Protein AF-A0A6A3IJV0-F1 (afdb_monomer_lite)

pLDDT: mean 85.16, std 10.64, range [40.94, 94.38]

Radius of gyration: 13.62 Å; chains: 1; bounding box: 30×20×48 Å

Secondary structure (DSSP, 8-state):
-----PPEEEE--B-SS-EEEEEEEESS-EEEEEEE-SS-EEEEEEEESS-EEEEEEE-SS-EEEEEEEE--SSPP--EEEE-SS-EEEE-

Sequence (91 aa):
SSDATGANTNATTISGYATATIHFSSDVTGSNTTPISGNSTATIHFSSDATSSNTTTISGNSTATNRFTSDATGANADSTTISGYSYTIFM

Foldseek 3Di:
DDDPQDEDEEEDEAEAAEEEEEEAEEAYEYEYEYEYYHLYEYEYEYEYQAAYEYEYEYEYLYEYEYEYYYVYPDDHHYYYHYYDNYYYHYD

Structure (mmCIF, N/CA/C/O backbone):
data_AF-A0A6A3IJV0-F1
#
_entry.id   AF-A0A6A3IJV0-F1
#
loop_
_atom_site.group_PDB
_atom_site.id
_atom_site.type_symbol
_atom_site.label_atom_id
_atom_site.label_alt_id
_atom_site.label_comp_id
_atom_site.label_asym_id
_atom_site.label_entity_id
_atom_site.label_seq_id
_atom_site.pdbx_PDB_ins_code
_atom_site.Cartn_x
_atom_site.Cartn_y
_atom_site.Cartn_z
_atom_site.occupancy
_atom_site.B_iso_or_equiv
_atom_site.auth_seq_id
_atom_site.auth_comp_id
_atom_site.auth_asym_id
_atom_site.auth_atom_id
_atom_site.pdbx_PDB_model_num
ATOM 1 N N . SER A 1 1 ? 4.567 0.713 -29.543 1.00 40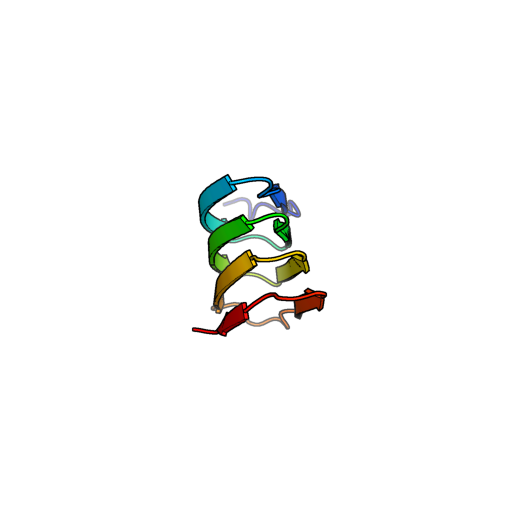.94 1 SER A N 1
ATOM 2 C CA . SER A 1 1 ? 4.344 0.432 -28.119 1.00 40.94 1 SER A CA 1
ATOM 3 C C . SER A 1 1 ? 5.111 1.482 -27.351 1.00 40.94 1 SER A C 1
ATOM 5 O O . SER A 1 1 ? 6.328 1.494 -27.465 1.00 40.94 1 SER A O 1
ATOM 7 N N . SER A 1 2 ? 4.443 2.462 -26.751 1.00 44.84 2 SER A N 1
ATOM 8 C CA . SER A 1 2 ? 5.110 3.416 -25.863 1.00 44.84 2 SER A CA 1
ATOM 9 C C . SER A 1 2 ? 4.988 2.854 -24.457 1.00 44.84 2 SER A C 1
ATOM 11 O O . SER A 1 2 ? 3.879 2.851 -23.922 1.00 44.84 2 SER A O 1
ATOM 13 N N . ASP A 1 3 ? 6.090 2.365 -23.891 1.00 49.47 3 ASP A N 1
ATOM 14 C CA . ASP A 1 3 ? 6.158 2.164 -22.446 1.00 49.47 3 ASP A CA 1
ATOM 15 C C . ASP A 1 3 ? 5.826 3.503 -21.800 1.00 49.47 3 ASP A C 1
ATOM 17 O O . ASP A 1 3 ? 6.459 4.525 -22.085 1.00 49.47 3 ASP A O 1
ATOM 21 N N . ALA A 1 4 ? 4.766 3.523 -20.999 1.00 52.19 4 ALA A N 1
ATOM 22 C CA . ALA A 1 4 ? 4.411 4.698 -20.238 1.00 52.19 4 ALA A CA 1
ATOM 23 C C . ALA A 1 4 ? 5.544 4.954 -19.237 1.00 52.19 4 ALA A C 1
ATOM 25 O O . ALA A 1 4 ? 5.626 4.323 -18.192 1.00 52.19 4 ALA A O 1
ATOM 26 N N . THR A 1 5 ? 6.427 5.906 -19.535 1.00 57.56 5 THR A N 1
ATOM 27 C CA . THR A 1 5 ? 7.498 6.355 -18.628 1.00 57.56 5 THR A CA 1
ATOM 28 C C . THR A 1 5 ? 6.961 7.201 -17.462 1.00 57.56 5 THR A C 1
ATOM 30 O O . THR A 1 5 ? 7.675 8.045 -16.920 1.00 57.56 5 THR A O 1
ATOM 33 N N . GLY A 1 6 ? 5.677 7.06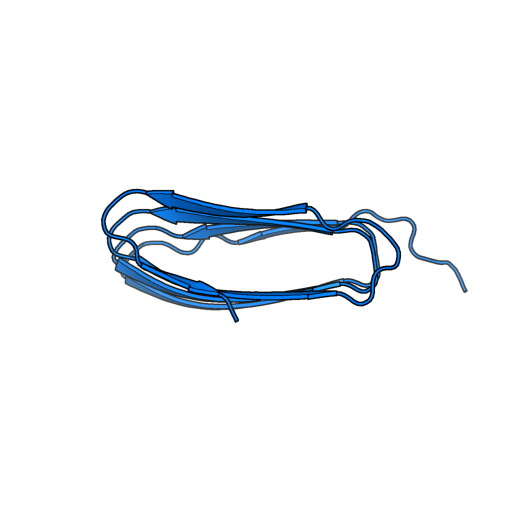5 -17.126 1.00 60.47 6 GLY A N 1
ATOM 34 C CA . GLY A 1 6 ? 5.008 7.863 -16.107 1.00 60.47 6 GLY A CA 1
ATOM 35 C C . GLY A 1 6 ? 5.175 7.227 -14.737 1.00 60.47 6 GLY A C 1
ATOM 36 O O . GLY A 1 6 ? 4.850 6.059 -14.568 1.00 60.47 6 GLY A O 1
ATOM 37 N N . ALA A 1 7 ? 5.655 7.990 -13.757 1.00 69.69 7 ALA A N 1
ATOM 38 C CA . ALA A 1 7 ? 5.606 7.553 -12.370 1.00 69.69 7 ALA A CA 1
ATOM 39 C C . ALA A 1 7 ? 4.167 7.664 -11.843 1.00 69.69 7 ALA A C 1
ATOM 41 O O . ALA A 1 7 ? 3.533 8.706 -12.029 1.00 69.69 7 ALA A O 1
ATOM 42 N N . ASN A 1 8 ? 3.660 6.621 -11.184 1.00 73.94 8 ASN A N 1
ATOM 43 C CA . ASN A 1 8 ? 2.344 6.655 -10.548 1.00 73.94 8 ASN A CA 1
ATOM 44 C C . ASN A 1 8 ? 2.470 6.907 -9.038 1.00 73.94 8 ASN A C 1
ATOM 46 O O . ASN A 1 8 ? 3.234 6.225 -8.359 1.00 73.94 8 ASN A O 1
ATOM 50 N N . THR A 1 9 ? 1.707 7.864 -8.508 1.00 80.62 9 THR A N 1
ATOM 51 C CA . THR A 1 9 ? 1.636 8.128 -7.068 1.00 80.62 9 THR A CA 1
ATOM 52 C C . THR A 1 9 ? 0.187 8.118 -6.612 1.00 80.62 9 THR A C 1
ATOM 54 O O . THR A 1 9 ? -0.587 8.998 -6.993 1.00 80.62 9 THR A O 1
ATOM 57 N N . ASN A 1 10 ? -0.173 7.173 -5.744 1.00 85.00 10 ASN A N 1
ATOM 58 C CA . ASN A 1 10 ? -1.509 7.101 -5.160 1.00 85.00 10 ASN A CA 1
A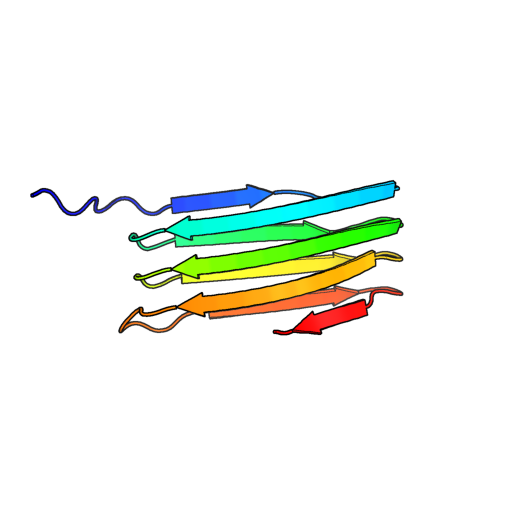TOM 59 C C . ASN A 1 10 ? -1.474 7.313 -3.644 1.00 85.00 10 ASN A C 1
ATOM 61 O O . ASN A 1 10 ? -0.562 6.881 -2.936 1.00 85.00 10 ASN A O 1
ATOM 65 N N . ALA A 1 11 ? -2.522 7.953 -3.132 1.00 88.25 11 ALA A N 1
ATOM 66 C CA . ALA A 1 11 ? -2.764 8.095 -1.706 1.00 88.25 11 ALA A CA 1
ATOM 67 C C . ALA A 1 11 ? -4.215 7.724 -1.396 1.00 88.25 11 ALA A C 1
ATOM 69 O O . ALA A 1 11 ? -5.137 8.180 -2.0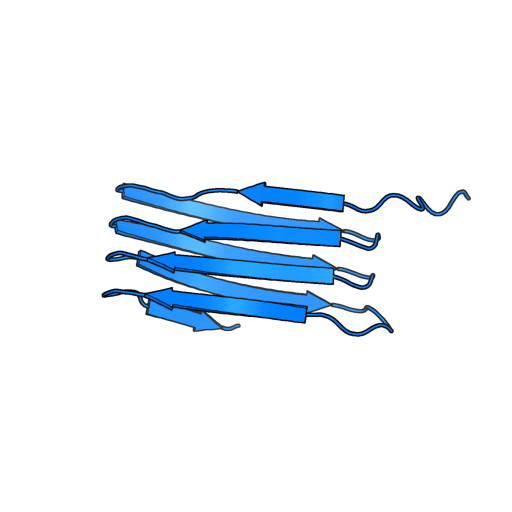73 1.00 88.25 11 ALA A O 1
ATOM 70 N N . THR A 1 12 ? -4.440 6.893 -0.383 1.00 91.38 12 THR A N 1
ATOM 71 C CA . THR A 1 12 ? -5.791 6.562 0.088 1.00 91.38 12 THR A CA 1
ATOM 72 C C . THR A 1 12 ? -5.827 6.550 1.604 1.00 91.38 12 THR A C 1
ATOM 74 O O . THR A 1 12 ? -5.073 5.829 2.240 1.00 91.38 12 THR A O 1
ATOM 77 N N . THR A 1 13 ? -6.723 7.338 2.191 1.00 93.50 13 THR A N 1
ATOM 78 C CA . THR A 1 13 ? -6.865 7.435 3.647 1.00 93.50 13 THR A CA 1
ATOM 79 C C . THR A 1 13 ? -8.096 6.672 4.112 1.00 93.50 13 THR A C 1
ATOM 81 O O . THR A 1 13 ? -9.190 6.885 3.593 1.00 93.50 13 THR A O 1
ATOM 84 N N . ILE A 1 14 ? -7.928 5.831 5.131 1.00 92.19 14 ILE A N 1
ATOM 85 C CA . ILE A 1 14 ? -9.013 5.144 5.835 1.00 92.19 14 ILE A CA 1
ATOM 86 C C . ILE A 1 14 ? -9.068 5.694 7.265 1.00 92.19 14 ILE A C 1
ATOM 88 O O . ILE A 1 14 ? -8.071 5.665 7.988 1.00 92.19 14 ILE A O 1
ATOM 92 N N . SER A 1 15 ? -10.213 6.223 7.696 1.00 92.50 15 SER A N 1
ATOM 93 C CA . SER A 1 15 ? -10.355 6.783 9.044 1.00 92.50 15 SER A CA 1
ATOM 94 C C . SER A 1 15 ? -11.764 6.636 9.622 1.00 92.50 15 SER A C 1
ATOM 96 O O . SER A 1 15 ? -12.742 6.461 8.897 1.00 92.50 15 SER A O 1
ATOM 98 N N . GLY A 1 16 ? -11.867 6.730 10.951 1.00 89.88 16 GLY A N 1
ATOM 99 C CA . GLY A 1 16 ? -13.140 6.673 11.673 1.00 89.88 16 GLY A CA 1
ATOM 100 C C . GLY A 1 16 ? -13.583 5.243 11.980 1.00 89.88 16 GLY A C 1
ATOM 101 O O . GLY A 1 16 ? -12.777 4.447 12.448 1.00 89.88 16 GLY A O 1
ATOM 102 N N . TYR A 1 17 ? -14.867 4.945 11.767 1.00 90.56 17 TYR A N 1
ATOM 103 C CA . TYR A 1 17 ? -15.444 3.600 11.872 1.00 90.56 17 TYR A CA 1
ATOM 104 C C . TYR A 1 17 ? -15.640 3.037 10.465 1.00 90.56 17 TYR A C 1
ATOM 106 O O . TYR A 1 17 ? -16.752 3.033 9.937 1.00 90.56 17 TYR A O 1
ATOM 114 N N . ALA A 1 18 ? -14.539 2.653 9.822 1.00 88.94 18 ALA A N 1
ATOM 115 C CA . ALA A 1 18 ? -14.535 2.281 8.413 1.00 88.94 18 ALA A CA 1
ATOM 116 C C . ALA A 1 18 ? -14.143 0.817 8.206 1.00 88.94 18 ALA A C 1
ATOM 118 O O . ALA A 1 18 ? -13.318 0.259 8.926 1.00 88.94 18 ALA A O 1
ATOM 119 N N . THR A 1 19 ? -14.712 0.201 7.173 1.00 93.06 19 THR A N 1
ATOM 120 C CA . THR A 1 19 ? -14.197 -1.046 6.602 1.00 93.06 19 THR A CA 1
ATOM 121 C C . THR A 1 19 ? -13.888 -0.800 5.136 1.00 93.06 19 THR A C 1
ATOM 123 O O . THR A 1 19 ? -14.759 -0.339 4.402 1.00 93.06 19 THR A O 1
ATOM 126 N N . ALA A 1 20 ? -12.651 -1.058 4.719 1.00 88.75 20 ALA A N 1
ATOM 127 C CA . ALA A 1 20 ? -12.199 -0.763 3.365 1.00 88.75 20 ALA A CA 1
ATOM 128 C C . ALA A 1 20 ? -11.339 -1.890 2.789 1.00 88.75 20 ALA A C 1
ATOM 130 O O . ALA A 1 20 ? -10.586 -2.557 3.499 1.00 88.75 20 ALA A O 1
ATOM 131 N N . THR A 1 21 ? -11.445 -2.080 1.477 1.00 92.94 21 THR A N 1
ATOM 132 C CA . THR A 1 21 ? -10.550 -2.931 0.690 1.00 92.94 21 THR A CA 1
ATOM 133 C C . THR A 1 21 ? -9.949 -2.085 -0.416 1.00 92.94 21 THR A C 1
ATOM 135 O O . THR A 1 21 ? -10.689 -1.448 -1.164 1.00 92.94 21 THR A O 1
ATOM 138 N N . ILE A 1 22 ? -8.623 -2.051 -0.498 1.00 87.75 22 ILE A N 1
ATOM 139 C CA . ILE A 1 22 ? -7.897 -1.274 -1.498 1.00 87.75 22 ILE A CA 1
ATOM 140 C C . ILE A 1 22 ? -6.994 -2.213 -2.287 1.00 87.75 22 ILE A C 1
ATOM 142 O O . ILE A 1 22 ? -6.260 -3.010 -1.706 1.00 87.75 22 ILE A O 1
ATOM 146 N N . HIS A 1 23 ? -7.050 -2.098 -3.611 1.00 88.44 23 HIS A N 1
ATOM 147 C CA . HIS A 1 23 ? -6.187 -2.829 -4.526 1.00 88.44 23 HIS A CA 1
ATOM 148 C C . HIS A 1 23 ? -5.446 -1.836 -5.420 1.00 88.44 23 HIS A C 1
ATOM 150 O O . HIS A 1 23 ? -6.074 -1.068 -6.150 1.00 88.44 23 HIS A O 1
ATOM 156 N N . PHE A 1 24 ? -4.120 -1.854 -5.343 1.00 84.88 24 PHE A N 1
ATOM 157 C CA . PHE A 1 24 ? -3.234 -1.085 -6.205 1.00 84.88 24 PHE A CA 1
ATOM 158 C C . PHE A 1 24 ? -2.527 -2.043 -7.156 1.00 84.88 24 PHE A C 1
ATOM 160 O O . PHE A 1 24 ? -1.908 -3.003 -6.706 1.00 84.88 24 PHE A O 1
ATOM 167 N N . SER A 1 25 ? -2.613 -1.768 -8.455 1.00 85.12 25 SER A N 1
ATOM 168 C CA . SER A 1 25 ? -1.915 -2.508 -9.505 1.00 85.12 25 SER A CA 1
ATOM 169 C C . SER A 1 25 ? -1.317 -1.510 -10.493 1.00 85.12 25 SER A C 1
ATOM 171 O O . SER A 1 25 ? -2.003 -0.568 -10.900 1.00 85.12 25 SER A O 1
ATOM 173 N N . SER A 1 26 ? -0.028 -1.654 -10.798 1.00 76.88 26 SER A N 1
ATOM 174 C CA . SER A 1 26 ? 0.701 -0.743 -11.683 1.00 76.88 26 SER A CA 1
ATOM 175 C C . SER A 1 26 ? 1.832 -1.464 -12.411 1.00 76.88 26 SER A C 1
ATOM 177 O O . SER A 1 26 ? 2.669 -2.098 -11.777 1.00 76.88 26 SER A O 1
ATOM 179 N N . ASP A 1 27 ? 1.914 -1.270 -13.727 1.00 77.88 27 ASP A N 1
ATOM 180 C CA . ASP A 1 27 ? 3.007 -1.796 -14.564 1.00 77.88 27 ASP A CA 1
ATOM 181 C C . ASP A 1 27 ? 4.146 -0.771 -14.727 1.00 77.88 27 ASP A C 1
ATOM 183 O O . ASP A 1 27 ? 5.111 -0.979 -15.459 1.00 77.88 27 ASP A O 1
ATOM 187 N N . VAL A 1 28 ? 4.022 0.377 -14.056 1.00 76.06 28 VAL A N 1
ATOM 188 C CA . VAL A 1 28 ? 4.982 1.484 -14.084 1.00 76.06 28 VAL A CA 1
ATOM 189 C C . VAL A 1 28 ? 5.527 1.768 -12.692 1.00 76.06 28 VAL A C 1
ATOM 191 O O . VAL A 1 28 ? 4.860 1.502 -11.687 1.00 76.06 28 VAL A O 1
ATOM 194 N N . THR A 1 29 ? 6.731 2.347 -12.633 1.00 82.81 29 THR A N 1
ATOM 195 C CA . THR A 1 29 ? 7.368 2.752 -11.375 1.00 82.81 29 THR A CA 1
ATOM 196 C C . THR A 1 29 ? 6.442 3.660 -10.573 1.00 82.81 29 THR A C 1
ATOM 198 O O . THR A 1 29 ? 5.861 4.595 -11.124 1.00 82.81 29 THR A O 1
ATOM 201 N N . GLY A 1 30 ? 6.316 3.442 -9.266 1.00 83.00 30 GLY A N 1
ATOM 202 C CA . GLY A 1 30 ? 5.375 4.243 -8.491 1.00 83.00 30 GLY A CA 1
ATOM 203 C C . GLY A 1 30 ? 5.497 4.152 -6.982 1.00 83.00 30 GLY A C 1
ATOM 204 O O . GLY A 1 30 ? 6.276 3.373 -6.437 1.00 83.00 30 GLY A O 1
ATOM 205 N N . SER A 1 31 ? 4.713 4.977 -6.296 1.00 87.38 31 SER A N 1
ATOM 206 C CA . SER A 1 31 ? 4.605 4.952 -4.844 1.00 87.38 31 SER A CA 1
ATOM 207 C C . SER A 1 31 ? 3.157 5.041 -4.392 1.00 87.38 31 SER A C 1
ATOM 209 O O . SER A 1 31 ? 2.409 5.920 -4.812 1.00 87.38 31 SER A O 1
ATOM 211 N N . ASN A 1 32 ? 2.771 4.146 -3.490 1.00 89.56 32 ASN A N 1
ATOM 212 C CA . ASN A 1 32 ? 1.434 4.140 -2.919 1.00 89.56 32 ASN A CA 1
ATOM 213 C C . ASN A 1 32 ? 1.508 4.402 -1.418 1.00 89.56 32 ASN A C 1
ATOM 215 O O . ASN A 1 32 ? 2.333 3.824 -0.715 1.00 89.56 32 ASN A O 1
ATOM 219 N N . THR A 1 33 ? 0.624 5.255 -0.910 1.00 91.88 33 THR A N 1
ATOM 220 C CA . THR A 1 33 ? 0.557 5.597 0.514 1.00 91.88 33 THR A CA 1
ATOM 221 C C . THR A 1 33 ? -0.842 5.350 1.062 1.00 91.88 33 THR A C 1
ATOM 223 O O . THR A 1 33 ? -1.833 5.819 0.504 1.00 91.88 33 THR A O 1
ATOM 226 N N . THR A 1 34 ? -0.942 4.598 2.159 1.00 93.69 34 THR A N 1
ATOM 227 C CA . THR A 1 34 ? -2.234 4.267 2.777 1.00 93.69 34 THR A CA 1
ATOM 228 C C . THR A 1 34 ? -2.228 4.529 4.284 1.00 93.69 34 THR A C 1
ATOM 230 O O . THR A 1 34 ? -1.857 3.651 5.067 1.00 93.69 34 THR A O 1
ATOM 233 N N . PRO A 1 35 ? -2.605 5.739 4.734 1.00 94.38 35 PRO A N 1
ATOM 234 C CA . PRO A 1 35 ? -2.838 6.013 6.146 1.00 94.38 35 PRO A CA 1
ATOM 235 C C . PRO A 1 35 ? -4.158 5.392 6.623 1.00 94.38 35 PRO A C 1
ATOM 237 O O . PRO A 1 35 ? -5.208 5.584 6.012 1.00 94.38 35 PRO A O 1
ATOM 240 N N . ILE A 1 36 ? -4.117 4.697 7.755 1.00 93.62 36 ILE A N 1
ATOM 241 C CA . ILE A 1 36 ? -5.247 4.058 8.427 1.00 93.62 36 ILE A CA 1
ATOM 242 C C . ILE A 1 36 ? -5.305 4.572 9.866 1.00 93.62 36 ILE A C 1
ATOM 244 O O . ILE A 1 36 ? -4.306 4.559 10.589 1.00 93.62 36 ILE A O 1
ATOM 248 N N . SER A 1 37 ? -6.473 5.040 10.295 1.00 93.38 37 SER A N 1
ATOM 249 C CA . SER A 1 37 ? -6.684 5.543 11.655 1.00 93.38 37 SER A CA 1
ATOM 250 C C . SER A 1 37 ? -8.097 5.274 12.188 1.00 93.38 37 SER A C 1
ATOM 252 O O . SER A 1 37 ? -9.005 4.898 11.446 1.00 93.38 37 SER A O 1
ATOM 254 N N . GLY A 1 38 ? -8.309 5.502 13.487 1.00 89.75 38 GLY A N 1
ATOM 255 C CA . GLY A 1 38 ? -9.617 5.337 14.133 1.00 89.75 38 GLY A CA 1
ATOM 256 C C . GLY A 1 38 ? -9.893 3.901 14.578 1.00 89.75 38 GLY A C 1
ATOM 257 O O . GLY A 1 38 ? -8.983 3.219 15.037 1.00 89.75 38 GLY A O 1
ATOM 258 N N . ASN A 1 39 ? -11.154 3.477 14.497 1.00 91.31 39 ASN A N 1
ATOM 259 C CA . ASN A 1 39 ? -11.600 2.102 14.711 1.00 91.31 39 ASN A CA 1
ATOM 260 C C . ASN A 1 39 ? -11.929 1.473 13.350 1.00 91.31 39 ASN A C 1
ATOM 262 O O . ASN A 1 39 ? -13.094 1.257 13.007 1.00 91.31 39 ASN A O 1
ATOM 266 N N . SER A 1 40 ? -10.886 1.296 12.539 1.00 90.31 40 SER A N 1
ATOM 267 C CA . SER A 1 40 ? -11.011 0.902 11.137 1.00 90.31 40 SER A CA 1
ATOM 268 C C . SER A 1 40 ? -10.499 -0.512 10.899 1.00 90.31 40 SER A C 1
ATOM 270 O O . SER A 1 40 ? -9.527 -0.942 11.513 1.00 90.31 40 SER A O 1
ATOM 272 N N . THR A 1 41 ? -11.111 -1.216 9.951 1.00 92.69 41 THR A N 1
ATOM 273 C CA . THR A 1 41 ? -10.591 -2.474 9.405 1.00 92.69 41 THR A CA 1
ATOM 274 C C . THR A 1 41 ? -10.250 -2.288 7.931 1.00 92.69 41 THR A C 1
ATOM 276 O O . THR A 1 41 ? -11.087 -1.853 7.143 1.00 92.69 41 THR A O 1
ATOM 279 N N . ALA A 1 42 ? -9.021 -2.603 7.542 1.00 92.62 42 ALA A N 1
ATOM 280 C CA . ALA A 1 42 ? -8.525 -2.392 6.190 1.00 92.62 42 ALA A CA 1
ATOM 281 C C . ALA A 1 42 ? -7.905 -3.666 5.620 1.00 92.62 42 ALA A C 1
ATOM 283 O O . ALA A 1 42 ? -7.146 -4.351 6.298 1.00 92.62 42 ALA A O 1
ATOM 284 N N . THR A 1 43 ? -8.192 -3.968 4.358 1.00 94.25 43 THR A N 1
ATOM 285 C CA . THR A 1 43 ? -7.436 -4.950 3.571 1.00 94.25 43 THR A CA 1
ATOM 286 C C . THR A 1 43 ? -6.796 -4.223 2.404 1.00 94.25 43 THR A C 1
ATOM 288 O O . THR A 1 43 ? -7.490 -3.547 1.648 1.00 94.25 43 THR A O 1
ATOM 291 N N . ILE A 1 44 ? -5.481 -4.318 2.275 1.00 92.25 44 ILE A N 1
ATOM 292 C CA . ILE A 1 44 ? -4.716 -3.589 1.275 1.00 92.25 44 ILE A CA 1
ATOM 293 C C . ILE A 1 44 ? -3.873 -4.587 0.501 1.00 92.25 44 ILE A C 1
ATOM 295 O O . ILE A 1 44 ? -3.106 -5.348 1.087 1.00 92.25 44 ILE A O 1
ATOM 299 N N . HIS A 1 45 ? -4.008 -4.572 -0.818 1.00 91.19 45 HIS A N 1
ATOM 300 C CA . HIS A 1 45 ? -3.200 -5.387 -1.709 1.00 91.19 45 HIS A CA 1
ATOM 301 C C . HIS A 1 45 ? -2.487 -4.490 -2.717 1.00 91.19 45 HIS A C 1
ATOM 303 O O . HIS A 1 45 ? -3.124 -3.780 -3.492 1.00 91.19 45 HIS A O 1
ATOM 309 N N . PHE A 1 46 ? -1.159 -4.522 -2.680 1.00 87.94 46 PHE A N 1
ATOM 310 C CA . PHE A 1 46 ? -0.283 -3.886 -3.652 1.00 87.94 46 PHE A CA 1
ATOM 311 C C . PHE A 1 46 ? 0.280 -4.940 -4.607 1.00 87.94 46 PHE A C 1
ATOM 313 O O . PHE A 1 46 ? 0.814 -5.968 -4.180 1.00 87.94 46 PHE A O 1
ATOM 320 N N . SER A 1 47 ? 0.168 -4.672 -5.900 1.00 87.19 47 SER A N 1
ATOM 321 C CA . SER A 1 47 ? 0.709 -5.467 -6.995 1.00 87.19 47 SER A CA 1
ATOM 322 C C . SER A 1 47 ? 1.451 -4.542 -7.957 1.00 87.19 47 SER A C 1
ATOM 324 O O . SER A 1 47 ? 0.954 -3.464 -8.285 1.00 87.19 47 SER A O 1
ATOM 326 N N . SER A 1 48 ? 2.665 -4.908 -8.362 1.00 82.00 48 SER A N 1
ATOM 327 C CA . SER A 1 48 ? 3.435 -4.102 -9.312 1.00 82.00 48 SER A CA 1
ATOM 328 C C . SER A 1 48 ? 4.421 -4.946 -10.109 1.00 82.00 48 SER A C 1
ATOM 330 O O . SER A 1 48 ? 5.219 -5.676 -9.514 1.00 82.00 48 SER A O 1
ATOM 332 N N . ASP A 1 49 ? 4.433 -4.768 -11.428 1.00 81.38 49 ASP A N 1
ATOM 333 C CA . ASP A 1 49 ? 5.404 -5.399 -12.339 1.00 81.38 49 ASP A CA 1
ATOM 334 C C . ASP A 1 49 ? 6.664 -4.528 -12.523 1.00 81.38 49 ASP A C 1
ATOM 336 O O . ASP A 1 49 ? 7.651 -4.932 -13.137 1.00 81.38 49 ASP A O 1
ATOM 340 N N . ALA A 1 50 ? 6.660 -3.330 -11.928 1.00 81.38 50 ALA A N 1
ATOM 341 C CA . ALA A 1 50 ? 7.773 -2.387 -11.899 1.00 81.38 50 ALA A CA 1
ATOM 342 C C . ALA A 1 50 ? 8.199 -2.030 -10.463 1.00 81.38 50 ALA A C 1
ATOM 344 O O . ALA A 1 50 ? 7.509 -2.336 -9.487 1.00 81.38 50 ALA A O 1
ATOM 345 N N . THR A 1 51 ? 9.343 -1.350 -10.336 1.00 83.25 51 THR A N 1
ATOM 346 C CA . THR A 1 51 ? 9.864 -0.837 -9.059 1.00 83.25 51 THR A CA 1
ATOM 347 C C . THR A 1 51 ? 8.815 0.012 -8.342 1.00 83.25 51 THR A C 1
ATOM 349 O O . THR A 1 51 ? 8.373 1.035 -8.862 1.00 83.25 51 THR A O 1
ATOM 352 N N . SER A 1 52 ? 8.448 -0.366 -7.124 1.00 84.06 52 SER A N 1
ATOM 353 C CA . SER A 1 52 ? 7.432 0.332 -6.342 1.00 84.06 52 SER A CA 1
ATOM 354 C C . SER A 1 52 ? 7.865 0.597 -4.903 1.00 84.06 52 SER A C 1
ATOM 356 O O . SER A 1 52 ? 8.728 -0.084 -4.343 1.00 84.06 52 SER A O 1
ATOM 358 N N . SER A 1 53 ? 7.272 1.626 -4.299 1.00 88.19 53 SER A N 1
ATOM 359 C CA . SER A 1 53 ? 7.401 1.893 -2.868 1.00 88.19 53 SER A CA 1
ATOM 360 C C . SER A 1 53 ? 6.036 2.080 -2.229 1.00 88.19 53 SER A C 1
ATOM 362 O O . SER A 1 53 ? 5.391 3.120 -2.395 1.00 88.19 53 SER A O 1
ATOM 364 N N . ASN A 1 54 ? 5.592 1.068 -1.488 1.00 89.75 54 ASN A N 1
ATOM 365 C CA . ASN A 1 54 ? 4.286 1.074 -0.849 1.00 89.75 54 ASN A CA 1
ATOM 366 C C . ASN A 1 54 ? 4.431 1.327 0.655 1.00 89.75 54 ASN A C 1
ATOM 368 O O . ASN A 1 54 ? 5.070 0.568 1.375 1.00 89.75 54 ASN A O 1
ATOM 372 N N . THR A 1 55 ? 3.815 2.393 1.156 1.00 92.00 55 THR A N 1
ATOM 373 C CA . THR A 1 55 ? 3.837 2.750 2.577 1.00 92.00 55 THR A CA 1
ATOM 374 C C . THR A 1 55 ? 2.439 2.661 3.164 1.00 92.00 55 THR A C 1
ATOM 376 O O . THR A 1 55 ? 1.519 3.338 2.711 1.00 92.00 55 THR A O 1
ATOM 379 N N . THR A 1 56 ? 2.278 1.876 4.223 1.00 93.12 56 THR A N 1
ATOM 380 C CA . THR A 1 56 ? 1.052 1.862 5.029 1.00 93.12 56 THR A CA 1
ATOM 381 C C . THR A 1 56 ? 1.349 2.395 6.425 1.00 93.12 56 THR A C 1
ATOM 383 O O . THR A 1 56 ? 2.273 1.929 7.085 1.00 93.12 56 THR A O 1
ATOM 386 N N . THR A 1 57 ? 0.559 3.353 6.904 1.00 94.06 57 THR A N 1
ATOM 387 C CA . THR A 1 57 ? 0.697 3.888 8.268 1.00 94.06 57 THR A CA 1
ATOM 388 C C . THR A 1 57 ? -0.576 3.606 9.032 1.00 94.06 57 THR A C 1
ATOM 390 O O . THR A 1 57 ? -1.628 4.085 8.637 1.00 94.06 57 THR A O 1
ATOM 393 N N . ILE A 1 58 ? -0.500 2.863 10.128 1.00 92.44 58 ILE A N 1
ATOM 394 C CA . ILE A 1 58 ? -1.656 2.414 10.902 1.00 92.44 58 ILE A CA 1
ATOM 395 C C . ILE A 1 58 ? -1.592 3.042 12.291 1.00 92.44 58 ILE A C 1
ATOM 397 O O . ILE A 1 58 ? -0.565 2.986 12.967 1.00 92.44 58 ILE A O 1
ATOM 401 N N . SER A 1 59 ? -2.695 3.652 12.714 1.00 91.88 59 SER A N 1
ATOM 402 C CA . SER A 1 59 ? -2.829 4.291 14.020 1.00 91.88 59 SER A CA 1
ATOM 403 C C . SER A 1 59 ? -4.211 4.066 14.648 1.00 91.88 59 SER A C 1
ATOM 405 O O . SER A 1 59 ? -5.178 3.704 13.973 1.00 91.88 59 SER A O 1
ATOM 407 N N . GLY A 1 60 ? -4.333 4.302 15.956 1.00 88.25 60 GLY A N 1
ATOM 408 C CA . GLY A 1 60 ? -5.600 4.137 16.681 1.00 88.25 60 GLY A CA 1
ATOM 409 C C . GLY A 1 60 ? -5.922 2.673 16.999 1.00 88.25 60 GLY A C 1
ATOM 410 O O . GLY A 1 60 ? -5.005 1.883 17.206 1.00 88.25 60 GLY A O 1
ATOM 411 N N . ASN A 1 61 ? -7.213 2.332 17.064 1.00 90.81 61 ASN A N 1
ATOM 412 C CA . ASN A 1 61 ? -7.723 0.971 17.268 1.00 90.81 61 ASN A CA 1
ATOM 413 C C . ASN A 1 61 ? -8.038 0.312 15.917 1.00 90.81 61 ASN A C 1
ATOM 415 O O . ASN A 1 61 ? -9.185 -0.040 15.642 1.00 90.81 61 ASN A O 1
ATOM 419 N N . SER A 1 62 ? -7.040 0.228 15.039 1.00 90.19 62 SER A N 1
ATOM 420 C CA . SER A 1 62 ? -7.236 -0.227 13.662 1.00 90.19 62 SER A CA 1
ATOM 421 C C . SER A 1 62 ? -6.696 -1.636 13.446 1.00 90.19 62 SER A C 1
ATOM 423 O O . SER A 1 62 ? -5.677 -2.022 14.015 1.00 90.19 62 SER A O 1
ATOM 425 N N . THR A 1 63 ? -7.354 -2.388 12.572 1.00 90.88 63 THR A N 1
ATOM 426 C CA . THR A 1 63 ? -6.853 -3.656 12.040 1.00 90.88 63 THR A CA 1
ATOM 427 C C . THR A 1 63 ? -6.542 -3.494 10.560 1.00 90.88 63 THR A C 1
ATOM 429 O O . THR A 1 63 ? -7.386 -3.015 9.807 1.00 90.88 63 THR A O 1
ATOM 432 N N . ALA A 1 64 ? -5.355 -3.907 10.125 1.00 91.25 64 ALA A N 1
ATOM 433 C CA . ALA A 1 64 ? -4.995 -3.940 8.712 1.00 91.25 64 ALA A CA 1
ATOM 434 C C . ALA A 1 64 ? -4.526 -5.332 8.283 1.00 91.25 64 ALA A C 1
ATOM 436 O O . ALA A 1 64 ? -3.900 -6.060 9.047 1.00 91.25 64 ALA A O 1
ATOM 437 N N . THR A 1 65 ? -4.811 -5.703 7.043 1.00 94.06 65 THR A N 1
ATOM 438 C CA . THR A 1 65 ? -4.214 -6.859 6.373 1.00 94.06 65 THR A CA 1
ATOM 439 C C . THR A 1 65 ? -3.535 -6.356 5.117 1.00 94.06 65 THR A C 1
ATOM 441 O O . THR A 1 65 ? -4.214 -5.883 4.211 1.00 94.06 65 THR A O 1
ATOM 444 N N . ASN A 1 66 ? -2.210 -6.442 5.077 1.00 90.38 66 ASN A N 1
ATOM 445 C CA . ASN A 1 66 ? -1.403 -5.928 3.982 1.00 90.38 66 ASN A CA 1
ATOM 446 C C . ASN A 1 66 ? -0.802 -7.085 3.192 1.00 90.38 66 ASN A C 1
ATOM 448 O O . ASN A 1 66 ? -0.117 -7.940 3.752 1.00 90.38 66 ASN A O 1
ATOM 452 N N . ARG A 1 67 ? -1.021 -7.065 1.882 1.00 91.19 67 ARG A N 1
ATOM 453 C CA . ARG A 1 67 ? -0.406 -7.972 0.922 1.00 91.19 67 ARG A CA 1
ATOM 454 C C . ARG A 1 67 ? 0.408 -7.173 -0.079 1.00 91.19 67 ARG A C 1
ATOM 456 O O . ARG A 1 67 ? -0.121 -6.256 -0.703 1.00 91.19 67 ARG A O 1
ATOM 463 N N . PHE A 1 68 ? 1.662 -7.559 -0.265 1.00 86.81 68 PHE A N 1
ATOM 464 C CA . PHE A 1 68 ? 2.542 -6.983 -1.276 1.00 86.81 68 PHE A CA 1
ATOM 465 C C . PHE A 1 68 ? 2.969 -8.097 -2.225 1.00 86.81 68 PHE A C 1
ATOM 467 O O . PHE A 1 68 ? 3.432 -9.153 -1.801 1.00 86.81 68 PHE A O 1
ATOM 474 N N . THR A 1 69 ? 2.771 -7.875 -3.515 1.00 87.25 69 THR A N 1
ATOM 475 C CA . THR A 1 69 ? 3.146 -8.800 -4.585 1.00 87.25 69 THR A CA 1
ATOM 476 C C . THR A 1 69 ? 3.867 -8.017 -5.661 1.00 87.25 69 THR A C 1
ATOM 478 O O . THR A 1 69 ? 3.471 -6.894 -5.967 1.00 87.25 69 THR A O 1
ATOM 481 N N . SER A 1 70 ? 4.930 -8.578 -6.223 1.00 83.19 70 SER A N 1
ATOM 482 C CA . SER A 1 70 ? 5.636 -7.918 -7.308 1.00 83.19 70 SER A CA 1
ATOM 483 C C . SER A 1 70 ? 6.440 -8.894 -8.135 1.00 83.19 70 SER A C 1
ATOM 485 O O . SER A 1 70 ? 7.164 -9.717 -7.575 1.00 83.19 70 SER A O 1
ATOM 487 N N . ASP A 1 71 ? 6.349 -8.712 -9.448 1.00 83.62 71 ASP A N 1
ATOM 488 C CA . ASP A 1 71 ? 7.152 -9.417 -10.445 1.00 83.62 71 ASP A CA 1
ATOM 489 C C . ASP A 1 71 ? 8.281 -8.517 -10.989 1.00 83.62 71 ASP A C 1
ATOM 491 O O . ASP A 1 71 ? 8.957 -8.847 -11.966 1.00 83.62 71 ASP A O 1
ATOM 495 N N . ALA A 1 72 ? 8.517 -7.371 -10.337 1.00 80.50 72 ALA A N 1
ATOM 496 C CA . ALA A 1 72 ? 9.535 -6.414 -10.734 1.00 80.50 72 ALA A CA 1
ATOM 497 C C . ALA A 1 72 ? 10.945 -6.998 -10.597 1.00 80.50 72 ALA A C 1
ATOM 499 O O . ALA A 1 72 ? 11.320 -7.578 -9.579 1.00 80.50 72 ALA A O 1
ATOM 500 N N . THR A 1 73 ? 11.784 -6.745 -11.600 1.00 77.31 73 THR A N 1
ATOM 501 C CA . THR A 1 73 ? 13.212 -7.094 -11.551 1.00 77.31 73 THR A CA 1
ATOM 502 C C . THR A 1 73 ? 14.040 -6.108 -10.712 1.00 77.31 73 THR A C 1
ATOM 504 O O . THR A 1 73 ? 15.224 -6.342 -10.475 1.00 77.31 73 THR A O 1
ATOM 507 N N . GLY A 1 74 ? 13.445 -4.977 -10.313 1.00 74.19 74 GLY A N 1
ATOM 508 C CA . GLY A 1 74 ? 14.040 -3.944 -9.460 1.00 74.19 74 GLY A CA 1
ATOM 509 C C . GLY A 1 74 ? 13.690 -4.115 -7.976 1.00 74.19 74 GLY A C 1
ATOM 510 O O . GLY A 1 74 ? 12.868 -4.945 -7.606 1.00 74.19 74 GLY A O 1
ATOM 511 N N . ALA A 1 75 ? 14.324 -3.326 -7.104 1.00 77.00 75 ALA A N 1
ATOM 512 C CA . ALA A 1 75 ? 14.062 -3.384 -5.665 1.00 77.00 75 ALA A CA 1
ATOM 513 C C . ALA A 1 75 ? 12.755 -2.665 -5.299 1.00 77.00 75 ALA A C 1
ATOM 515 O O . ALA A 1 75 ? 12.620 -1.480 -5.595 1.00 77.00 75 ALA A O 1
ATOM 516 N N . ASN A 1 76 ? 11.854 -3.339 -4.582 1.00 83.25 76 ASN A N 1
ATOM 517 C CA . ASN A 1 76 ? 10.706 -2.686 -3.951 1.00 83.25 76 ASN A CA 1
ATOM 518 C C . ASN A 1 76 ? 11.024 -2.233 -2.528 1.00 83.25 76 ASN A C 1
ATOM 520 O O . ASN A 1 76 ? 11.710 -2.926 -1.775 1.00 83.25 76 ASN A O 1
ATOM 524 N N . ALA A 1 77 ? 10.493 -1.070 -2.162 1.00 84.75 77 ALA A N 1
ATOM 525 C CA . ALA A 1 77 ? 10.642 -0.478 -0.839 1.00 84.75 77 ALA A CA 1
ATOM 526 C C . ALA A 1 77 ? 9.273 -0.368 -0.163 1.00 84.75 77 ALA A C 1
ATOM 528 O O . ALA A 1 77 ? 8.664 0.707 -0.134 1.00 84.75 77 ALA A O 1
ATOM 529 N N . ASP A 1 78 ? 8.804 -1.496 0.369 1.00 88.25 78 ASP A N 1
ATOM 530 C CA . ASP A 1 78 ? 7.529 -1.588 1.071 1.00 88.25 78 ASP A CA 1
ATOM 531 C C . ASP A 1 78 ? 7.721 -1.430 2.579 1.00 88.25 78 ASP A C 1
ATOM 533 O O . ASP A 1 78 ? 8.626 -2.009 3.182 1.00 88.25 78 ASP A O 1
ATOM 537 N N . SER A 1 79 ? 6.866 -0.626 3.201 1.00 89.94 79 SER A N 1
ATOM 538 C CA . SER A 1 79 ? 6.944 -0.310 4.621 1.00 89.94 79 SER A CA 1
ATOM 539 C C . SER A 1 79 ? 5.563 -0.271 5.250 1.00 89.94 79 SER A C 1
ATOM 541 O O . SER A 1 79 ? 4.585 0.203 4.669 1.00 89.94 79 SER A O 1
ATOM 543 N N . THR A 1 80 ? 5.478 -0.761 6.483 1.00 91.00 80 THR A N 1
ATOM 544 C CA . THR A 1 80 ? 4.299 -0.591 7.324 1.00 91.00 80 THR A CA 1
ATOM 545 C C . THR A 1 80 ? 4.721 -0.058 8.682 1.00 91.00 80 THR A C 1
ATOM 547 O O . THR A 1 80 ? 5.519 -0.673 9.384 1.00 91.00 80 THR A O 1
ATOM 550 N N . THR A 1 81 ? 4.177 1.099 9.048 1.00 93.44 81 THR A N 1
ATOM 551 C CA . THR A 1 81 ? 4.384 1.733 10.352 1.00 93.44 81 THR A CA 1
ATOM 552 C C . THR A 1 81 ? 3.120 1.578 11.180 1.00 93.44 81 THR A C 1
ATOM 554 O O . THR A 1 81 ? 2.030 1.866 10.694 1.00 93.44 81 THR A O 1
ATOM 557 N N . ILE A 1 82 ? 3.253 1.145 12.433 1.00 90.12 82 ILE A N 1
ATOM 558 C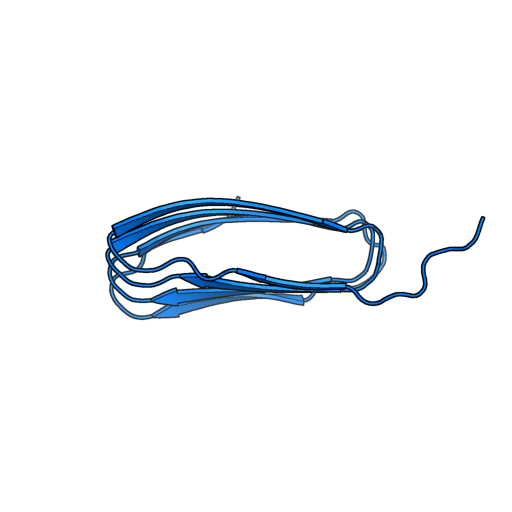 CA . ILE A 1 82 ? 2.125 0.903 13.339 1.00 90.12 82 ILE A CA 1
ATOM 559 C C . ILE A 1 82 ? 2.335 1.712 14.614 1.00 90.12 82 ILE A C 1
ATOM 561 O O . ILE A 1 82 ? 3.422 1.699 15.190 1.00 90.12 82 ILE A O 1
ATOM 565 N N . SER A 1 83 ? 1.294 2.404 15.066 1.00 89.56 83 SER A N 1
ATOM 566 C CA . SER A 1 83 ? 1.284 3.156 16.320 1.00 89.56 83 SER A CA 1
ATOM 567 C C . SER A 1 83 ? -0.053 3.000 17.053 1.00 89.56 83 SER A C 1
ATOM 569 O O . SER A 1 83 ? -1.098 2.823 16.433 1.00 89.56 83 SER A O 1
ATOM 571 N N . GLY A 1 84 ? -0.049 3.088 18.384 1.00 84.50 84 GLY A N 1
ATOM 572 C CA . GLY A 1 84 ? -1.249 2.885 19.206 1.00 84.50 84 GLY A CA 1
ATOM 573 C C . GLY A 1 84 ? -1.702 1.419 19.279 1.00 84.50 84 GLY A C 1
ATOM 574 O O . GLY A 1 84 ? -0.911 0.503 19.062 1.00 84.50 84 GLY A O 1
ATOM 575 N N . TYR A 1 85 ? -2.977 1.190 19.606 1.00 85.50 85 TYR A N 1
ATOM 576 C CA . TYR A 1 85 ? -3.574 -0.149 19.735 1.00 85.50 85 TYR A CA 1
ATOM 577 C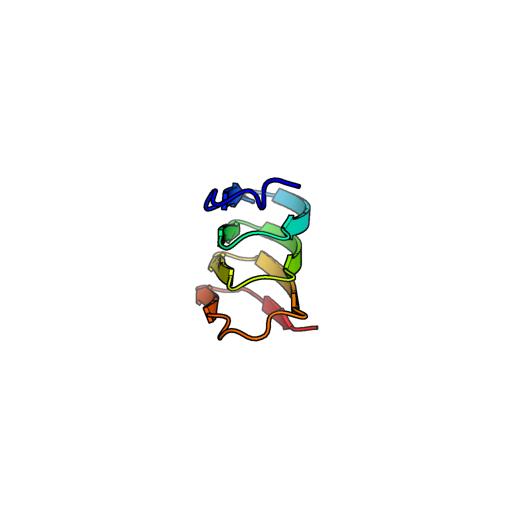 C . TYR A 1 85 ? -3.994 -0.721 18.380 1.00 85.50 85 TYR A C 1
ATOM 579 O O . TYR A 1 85 ? -5.165 -0.993 18.136 1.00 85.50 85 TYR A O 1
ATOM 587 N N . SER A 1 86 ? -3.037 -0.863 17.473 1.00 88.06 86 SER A N 1
ATOM 588 C CA . SER A 1 86 ? -3.295 -1.332 16.116 1.00 88.06 86 SER A CA 1
ATOM 589 C C . SER A 1 86 ? -2.724 -2.722 15.881 1.00 88.06 86 SER A C 1
ATOM 591 O O . SER A 1 86 ? -1.673 -3.081 16.410 1.00 88.06 86 SER A O 1
ATOM 593 N N . TYR A 1 87 ? -3.420 -3.497 15.057 1.00 87.88 87 TYR A N 1
ATOM 594 C CA . TYR A 1 87 ? -3.011 -4.832 14.650 1.00 87.88 87 TYR A CA 1
ATOM 595 C C . TYR A 1 87 ? -2.819 -4.872 13.137 1.00 87.88 87 TYR A C 1
ATOM 597 O O . TYR A 1 87 ? -3.623 -4.314 12.389 1.00 87.88 87 TYR A O 1
ATOM 605 N N . THR A 1 88 ? -1.757 -5.531 12.677 1.00 88.56 88 THR A N 1
ATOM 606 C CA . THR A 1 88 ? -1.548 -5.765 11.249 1.00 88.56 88 THR A CA 1
ATOM 607 C C . THR A 1 88 ? -1.221 -7.225 10.986 1.00 88.56 88 THR A C 1
ATOM 609 O O . THR A 1 88 ? -0.473 -7.849 11.739 1.00 88.56 88 THR A O 1
ATOM 612 N N . ILE A 1 89 ? -1.743 -7.741 9.880 1.00 92.44 89 ILE A N 1
ATOM 613 C CA . ILE A 1 89 ? -1.377 -9.032 9.302 1.00 92.44 89 ILE A CA 1
ATOM 614 C C . ILE A 1 89 ? -0.644 -8.757 7.991 1.00 92.44 89 ILE A C 1
ATOM 616 O O . ILE A 1 89 ? -1.075 -7.903 7.218 1.00 92.44 89 ILE A O 1
ATOM 620 N N . PHE A 1 90 ? 0.444 -9.481 7.737 1.00 87.81 90 PHE A N 1
ATOM 621 C CA . PHE A 1 90 ? 1.131 -9.482 6.446 1.00 87.81 90 PHE A CA 1
ATOM 622 C C . PHE A 1 90 ? 0.871 -10.810 5.736 1.00 87.81 90 PHE A C 1
ATOM 624 O O . PHE A 1 90 ? 1.004 -11.862 6.365 1.00 87.81 90 PHE A O 1
ATOM 631 N N . MET A 1 91 ? 0.480 -10.757 4.460 1.00 81.06 91 MET A N 1
ATOM 632 C CA . MET A 1 91 ? 0.137 -11.926 3.637 1.00 81.06 91 MET A CA 1
ATOM 633 C C . MET A 1 91 ? 0.926 -11.985 2.342 1.00 81.06 91 MET A C 1
ATOM 635 O O . MET A 1 91 ? 0.967 -10.955 1.638 1.00 81.06 91 MET A O 1
#

Organism: NCBI:txid129364